Protein AF-A0A4D4KSX0-F1 (afdb_monomer_lite)

Secondary structure (DSSP, 8-state):
-----EEEEE--SHHHHHHHHHHHHTT--SEEEEE-S--S-------TTTSSSSS---TTSSSS---

Radius of gyration: 21.49 Å; chains: 1; bounding box: 41×44×49 Å

Foldseek 3Di:
DDDPQEDEQEAPDPVSVVVQVVCVVVPNPHHYHYHHPDPDDDDDDPPPPPDPPPPPDPVPDDPPDDD

Structure (mmCIF, N/CA/C/O backbone):
data_AF-A0A4D4KSX0-F1
#
_entry.id   AF-A0A4D4KSX0-F1
#
loop_
_atom_site.group_PDB
_atom_site.id
_atom_site.type_symbol
_atom_site.label_atom_id
_atom_site.label_alt_id
_atom_site.label_comp_id
_atom_site.label_asym_id
_atom_site.label_entity_id
_atom_site.label_seq_id
_atom_site.pdbx_PDB_ins_code
_atom_site.Cartn_x
_atom_site.Cartn_y
_atom_site.Cartn_z
_atom_site.occupancy
_atom_site.B_iso_or_equiv
_atom_site.auth_seq_id
_atom_site.auth_comp_id
_atom_site.auth_asym_id
_atom_site.auth_atom_id
_atom_site.pdbx_PDB_model_num
ATOM 1 N N . MET A 1 1 ? -14.914 14.591 15.600 1.00 51.03 1 MET A N 1
ATOM 2 C CA . MET A 1 1 ? -13.832 13.994 14.787 1.00 51.03 1 MET A CA 1
ATOM 3 C C . MET A 1 1 ? -14.477 13.230 13.650 1.00 51.03 1 MET A C 1
ATOM 5 O O . MET A 1 1 ? -15.195 12.278 13.921 1.00 51.03 1 MET A O 1
ATOM 9 N N . THR A 1 2 ? -14.307 13.670 12.407 1.00 57.59 2 THR A N 1
ATOM 10 C CA . THR A 1 2 ? -14.825 12.935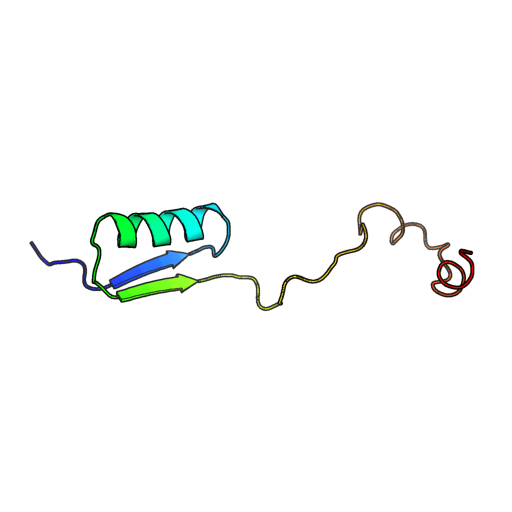 11.246 1.00 57.59 2 THR A CA 1
ATOM 11 C C . THR A 1 2 ? -13.945 11.710 11.031 1.00 57.59 2 THR A C 1
ATOM 13 O O . THR A 1 2 ? -12.735 11.853 10.858 1.00 57.59 2 THR A O 1
ATOM 16 N N . ALA A 1 3 ? -14.525 10.514 11.091 1.00 79.56 3 ALA A N 1
ATOM 17 C CA . ALA A 1 3 ? -13.793 9.299 10.763 1.00 79.56 3 ALA A CA 1
ATOM 18 C C . ALA A 1 3 ? -13.364 9.348 9.286 1.00 79.56 3 ALA A C 1
ATOM 20 O O . ALA A 1 3 ? -14.149 9.730 8.414 1.00 79.56 3 ALA A O 1
ATOM 21 N N . VAL A 1 4 ? -12.111 8.989 9.000 1.00 86.88 4 VAL A N 1
ATOM 22 C CA . VAL A 1 4 ? -11.580 8.981 7.631 1.00 86.88 4 VAL A CA 1
ATOM 23 C C . VAL A 1 4 ? -12.193 7.807 6.867 1.00 86.88 4 VAL A C 1
ATOM 25 O O . VAL A 1 4 ? -11.713 6.679 6.933 1.00 86.88 4 VAL A O 1
ATOM 28 N N . GLY A 1 5 ? -13.263 8.073 6.118 1.00 94.19 5 GLY A N 1
ATOM 29 C CA . GLY A 1 5 ? -13.986 7.035 5.377 1.00 94.19 5 GLY A CA 1
ATOM 30 C C . GLY A 1 5 ? -13.215 6.439 4.193 1.00 94.19 5 GLY A C 1
ATOM 31 O O . GLY A 1 5 ? -13.561 5.358 3.715 1.00 94.19 5 GLY A O 1
ATOM 32 N N . THR A 1 6 ? -12.182 7.119 3.683 1.00 96.50 6 THR A N 1
ATOM 33 C CA . THR A 1 6 ? -11.371 6.623 2.559 1.00 96.50 6 THR A CA 1
ATOM 34 C C . THR A 1 6 ? -9.914 7.058 2.668 1.00 96.50 6 THR A C 1
ATOM 36 O O . THR A 1 6 ? -9.633 8.229 2.907 1.00 96.50 6 THR A O 1
ATOM 39 N N . VAL A 1 7 ? -8.999 6.119 2.425 1.00 96.06 7 VAL A N 1
ATOM 40 C CA . VAL A 1 7 ? -7.554 6.345 2.314 1.00 96.06 7 VAL A CA 1
ATOM 41 C C . VAL A 1 7 ? -7.081 5.905 0.929 1.00 96.06 7 VAL A C 1
ATOM 43 O O . VAL A 1 7 ? -7.375 4.795 0.480 1.00 96.06 7 VAL A O 1
ATOM 46 N N . ALA A 1 8 ? -6.331 6.776 0.255 1.00 96.25 8 ALA A N 1
ATOM 47 C CA . ALA A 1 8 ? -5.672 6.481 -1.012 1.00 96.25 8 ALA A CA 1
ATOM 48 C C . ALA A 1 8 ? -4.153 6.390 -0.804 1.00 96.25 8 ALA A C 1
ATOM 50 O O . ALA A 1 8 ? -3.540 7.309 -0.266 1.00 96.25 8 ALA A O 1
ATOM 51 N N . VAL A 1 9 ? -3.553 5.287 -1.245 1.00 94.94 9 VAL A N 1
ATOM 52 C CA . VAL A 1 9 ? -2.106 5.057 -1.252 1.00 94.94 9 VAL A CA 1
ATOM 53 C C . VAL A 1 9 ? -1.616 5.179 -2.688 1.00 94.94 9 VAL A C 1
ATOM 55 O O . VAL A 1 9 ? -2.018 4.395 -3.546 1.00 94.94 9 VAL A O 1
ATOM 58 N N . VAL A 1 10 ? -0.753 6.158 -2.959 1.00 93.81 10 VAL A N 1
ATOM 59 C CA . VAL A 1 10 ? -0.173 6.377 -4.290 1.00 93.81 10 VAL A CA 1
ATOM 60 C C . VAL A 1 10 ? 1.231 5.774 -4.329 1.00 93.81 10 VAL A C 1
ATOM 62 O O . VAL A 1 10 ? 2.104 6.170 -3.564 1.00 93.81 10 VAL A O 1
ATOM 65 N N . GLY A 1 11 ? 1.418 4.797 -5.215 1.00 90.06 11 GLY A N 1
ATOM 66 C CA . GLY A 1 11 ? 2.598 3.947 -5.342 1.00 90.06 11 GLY A CA 1
ATOM 67 C C . GLY A 1 11 ? 2.305 2.502 -4.926 1.00 90.06 11 GLY A C 1
ATOM 68 O O . GLY A 1 11 ? 2.308 2.188 -3.743 1.00 90.06 11 GLY A O 1
ATOM 69 N N . ALA A 1 12 ? 2.116 1.593 -5.889 1.00 87.88 12 ALA A N 1
ATOM 70 C CA . ALA A 1 12 ? 1.903 0.154 -5.642 1.00 87.88 12 ALA A CA 1
ATOM 71 C C . ALA A 1 12 ? 3.214 -0.651 -5.500 1.00 87.88 12 ALA A C 1
ATOM 73 O O . ALA A 1 12 ? 3.260 -1.845 -5.788 1.00 87.88 12 ALA A O 1
ATOM 74 N N . SER A 1 13 ? 4.288 0.012 -5.071 1.00 87.56 13 SER A N 1
ATOM 75 C CA . SER A 1 13 ? 5.566 -0.624 -4.753 1.00 87.56 13 SER A CA 1
ATOM 76 C C . SER A 1 13 ? 5.530 -1.262 -3.357 1.00 87.56 13 SER A C 1
ATOM 78 O O . SER A 1 13 ? 4.502 -1.271 -2.672 1.00 87.56 13 SER A O 1
ATOM 80 N N . LEU A 1 14 ? 6.678 -1.769 -2.901 1.00 92.62 14 LEU A N 1
ATOM 81 C CA . LEU A 1 14 ? 6.843 -2.374 -1.578 1.00 92.62 14 LEU A CA 1
ATOM 82 C C . LEU A 1 14 ? 6.288 -1.479 -0.454 1.00 92.62 14 LEU A C 1
ATOM 84 O O . LEU A 1 14 ? 5.469 -1.926 0.347 1.00 92.62 14 LEU A O 1
ATOM 88 N N . ALA A 1 15 ? 6.670 -0.199 -0.435 1.00 93.25 15 ALA A N 1
ATOM 89 C CA . ALA A 1 15 ? 6.256 0.742 0.605 1.00 93.25 15 ALA A CA 1
ATOM 90 C C . ALA A 1 15 ? 4.731 0.941 0.651 1.00 93.25 15 ALA A C 1
ATOM 92 O O . ALA A 1 15 ? 4.135 0.888 1.727 1.00 93.25 15 ALA A O 1
ATOM 93 N N . GLY A 1 16 ? 4.082 1.106 -0.506 1.00 93.75 16 GLY A N 1
ATOM 94 C CA . GLY A 1 16 ? 2.632 1.294 -0.556 1.00 93.75 16 GLY A CA 1
ATOM 95 C C . GLY A 1 16 ? 1.852 0.044 -0.161 1.00 93.75 16 GLY A C 1
ATOM 96 O O . GLY A 1 16 ? 0.857 0.137 0.558 1.00 93.75 16 GLY A O 1
ATOM 97 N N . LEU A 1 17 ? 2.336 -1.141 -0.541 1.00 94.81 17 LEU A N 1
ATOM 98 C CA . LEU A 1 17 ? 1.743 -2.405 -0.102 1.00 94.81 17 LEU A CA 1
ATOM 99 C C . LEU A 1 17 ? 1.891 -2.605 1.410 1.00 94.81 17 LEU A C 1
ATOM 101 O O . LEU A 1 17 ? 0.936 -3.031 2.062 1.00 94.81 17 LEU A O 1
ATOM 105 N N . HIS A 1 18 ? 3.047 -2.268 1.989 1.00 97.25 18 HIS A N 1
ATOM 106 C CA . HIS A 1 18 ? 3.231 -2.313 3.441 1.00 97.25 18 HIS A CA 1
ATOM 107 C C . HIS A 1 18 ? 2.323 -1.322 4.168 1.00 97.25 18 HIS A C 1
ATOM 109 O O . HIS A 1 18 ? 1.704 -1.706 5.158 1.00 97.25 18 HIS A O 1
ATOM 115 N N . ALA A 1 19 ? 2.174 -0.095 3.664 1.00 96.25 19 ALA A N 1
ATOM 116 C CA . ALA A 1 19 ? 1.263 0.893 4.238 1.00 96.25 19 ALA A CA 1
ATOM 117 C C . ALA A 1 19 ? -0.196 0.404 4.209 1.00 96.25 19 ALA A C 1
ATOM 119 O O . ALA A 1 19 ? -0.886 0.429 5.227 1.00 96.25 19 ALA A O 1
ATOM 120 N N . ALA A 1 20 ? -0.647 -0.122 3.067 1.00 96.50 20 ALA A N 1
ATOM 121 C CA . ALA A 1 20 ? -1.989 -0.674 2.914 1.00 96.50 20 ALA A CA 1
ATOM 122 C C . ALA A 1 20 ? -2.252 -1.855 3.868 1.00 96.50 20 ALA A C 1
ATOM 124 O O . ALA A 1 20 ? -3.308 -1.929 4.501 1.00 96.50 20 ALA A O 1
ATOM 125 N N . ARG A 1 21 ? -1.280 -2.766 4.011 1.00 97.31 21 ARG A N 1
ATOM 126 C CA . ARG A 1 21 ? -1.360 -3.894 4.954 1.00 97.31 21 ARG A CA 1
ATOM 127 C C . ARG A 1 21 ? -1.358 -3.430 6.404 1.00 97.31 21 ARG A C 1
ATOM 129 O O . ARG A 1 21 ? -2.136 -3.956 7.192 1.00 97.31 21 ARG A O 1
ATOM 136 N N . GLY A 1 22 ? -0.523 -2.448 6.739 1.00 97.94 22 GLY A N 1
ATOM 137 C CA . GLY A 1 22 ? -0.475 -1.841 8.066 1.00 97.94 22 GLY A CA 1
ATOM 138 C C . GLY A 1 22 ? -1.824 -1.250 8.459 1.00 97.94 22 GLY A C 1
ATOM 139 O O . GLY A 1 22 ? -2.334 -1.552 9.529 1.00 97.94 22 GLY A O 1
ATOM 140 N N . LEU A 1 23 ? -2.468 -0.502 7.561 1.00 96.50 23 LEU A N 1
ATOM 141 C CA . LEU A 1 23 ? -3.811 0.031 7.809 1.00 96.50 23 LEU A CA 1
ATOM 142 C C . LEU A 1 23 ? -4.808 -1.084 8.149 1.00 96.50 23 LEU A C 1
ATOM 144 O O . LEU A 1 23 ? -5.518 -0.988 9.146 1.00 96.50 23 LEU A O 1
ATOM 148 N N . ARG A 1 24 ? -4.825 -2.176 7.376 1.00 96.12 24 ARG A N 1
ATOM 149 C CA . ARG A 1 24 ? -5.721 -3.310 7.653 1.00 96.12 24 ARG A CA 1
ATOM 150 C C . ARG A 1 24 ? -5.386 -4.035 8.956 1.00 96.12 24 ARG A C 1
ATOM 152 O O . ARG A 1 24 ? -6.304 -4.370 9.695 1.00 96.12 24 ARG A O 1
ATOM 159 N N . SER A 1 25 ? -4.107 -4.250 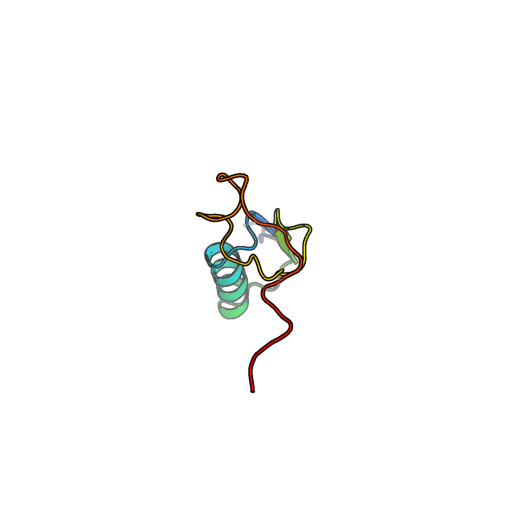9.268 1.00 97.81 25 SER A N 1
ATOM 160 C CA . SER A 1 25 ? -3.711 -4.921 10.514 1.00 97.81 25 SER A CA 1
ATOM 161 C C . SER A 1 25 ? -4.013 -4.088 11.761 1.00 97.81 25 SER A C 1
ATOM 163 O O . SER A 1 25 ? -4.260 -4.654 12.820 1.00 97.81 25 SER A O 1
ATOM 165 N N . GLN A 1 26 ? -4.040 -2.760 11.630 1.00 96.69 26 GLN A N 1
ATOM 166 C CA . GLN A 1 26 ? -4.423 -1.828 12.694 1.00 96.69 26 GLN A CA 1
ATOM 167 C C . GLN A 1 26 ? -5.940 -1.573 12.763 1.00 96.69 26 GLN A C 1
ATOM 169 O O . GLN A 1 26 ? -6.380 -0.689 13.493 1.00 96.69 26 GLN A O 1
ATOM 174 N N . GLY A 1 27 ? -6.750 -2.330 12.017 1.00 96.19 27 GLY A N 1
ATOM 175 C CA . GLY A 1 27 ? -8.208 -2.257 12.105 1.00 96.19 27 GLY A CA 1
ATOM 176 C C . GLY A 1 27 ? -8.850 -1.141 11.282 1.00 96.19 27 GLY A C 1
ATOM 177 O O . GLY A 1 27 ? -10.016 -0.833 11.501 1.00 96.19 27 GLY A O 1
ATOM 178 N N . TYR A 1 28 ? -8.139 -0.546 10.317 1.00 95.50 28 TYR A N 1
ATOM 179 C CA . TYR A 1 28 ? -8.781 0.337 9.347 1.00 95.50 28 TYR A CA 1
ATOM 180 C C . TYR A 1 28 ? -9.769 -0.467 8.496 1.00 95.50 28 TYR A C 1
ATOM 182 O O . TYR A 1 28 ? -9.378 -1.325 7.698 1.00 95.50 28 TYR A O 1
ATOM 190 N N . ASP A 1 29 ? -11.051 -0.171 8.647 1.00 95.56 29 ASP A N 1
ATOM 191 C CA . ASP A 1 29 ? -12.180 -0.816 7.974 1.00 95.56 29 ASP A CA 1
ATOM 192 C C . ASP A 1 29 ? -12.722 0.011 6.798 1.00 95.56 29 ASP A C 1
ATOM 194 O O . ASP A 1 29 ? -13.368 -0.532 5.902 1.00 95.56 29 ASP A O 1
ATOM 198 N N . GLY A 1 30 ? -12.362 1.294 6.730 1.00 94.81 30 GLY A N 1
ATOM 199 C CA . GLY A 1 30 ? -12.727 2.195 5.646 1.00 94.81 30 GLY A CA 1
ATOM 200 C C . GLY A 1 30 ? -12.227 1.765 4.261 1.00 94.81 30 GLY A C 1
ATOM 201 O O . GLY A 1 30 ? -11.496 0.780 4.061 1.00 94.81 30 GLY A O 1
ATOM 202 N N . ARG A 1 31 ? -12.640 2.528 3.249 1.00 97.12 31 ARG A N 1
ATOM 203 C CA . ARG A 1 31 ? -12.271 2.251 1.860 1.00 97.12 31 ARG A CA 1
ATOM 204 C C . ARG A 1 31 ? -10.780 2.512 1.660 1.00 97.12 31 ARG A C 1
ATOM 206 O O . ARG A 1 31 ? -10.296 3.609 1.908 1.00 97.12 31 ARG A O 1
ATOM 213 N N . LEU A 1 32 ? -10.065 1.516 1.149 1.00 95.94 32 LEU A N 1
ATOM 214 C CA . LEU A 1 32 ? -8.639 1.613 0.854 1.00 95.94 32 LEU A CA 1
ATOM 215 C C . LEU A 1 32 ? -8.421 1.461 -0.649 1.00 95.94 32 LEU A C 1
ATOM 217 O O . LEU A 1 32 ? -8.841 0.461 -1.230 1.00 95.94 32 LEU A O 1
ATOM 221 N N . VAL A 1 33 ? -7.782 2.448 -1.271 1.00 96.00 33 VAL A N 1
ATOM 222 C CA . VAL A 1 33 ? -7.449 2.445 -2.702 1.00 96.00 33 VAL A CA 1
ATOM 223 C C . VAL A 1 33 ? -5.934 2.493 -2.843 1.00 96.00 33 VAL A C 1
ATOM 225 O O . VAL A 1 33 ? -5.302 3.372 -2.267 1.00 96.00 33 VAL A O 1
ATOM 228 N N . VAL A 1 34 ? -5.349 1.573 -3.609 1.00 93.44 34 VAL A N 1
ATOM 229 C CA . VAL A 1 34 ? -3.916 1.586 -3.934 1.00 93.44 34 VAL A CA 1
ATOM 230 C C . VAL A 1 34 ? -3.770 1.890 -5.419 1.00 93.44 34 VAL A C 1
ATOM 232 O O . VAL A 1 34 ? -4.347 1.195 -6.251 1.00 93.44 34 VAL A O 1
ATOM 235 N N . VAL A 1 35 ? -3.020 2.937 -5.743 1.00 91.81 35 VAL A N 1
ATOM 236 C CA . VAL A 1 35 ? -2.787 3.403 -7.111 1.00 91.81 35 VAL A CA 1
ATOM 237 C C . VAL A 1 35 ? -1.346 3.082 -7.488 1.00 91.81 35 VAL A C 1
ATOM 239 O O . VAL A 1 35 ? -0.417 3.593 -6.871 1.00 91.81 35 VAL A O 1
ATOM 242 N N . GLY A 1 36 ? -1.151 2.221 -8.482 1.00 86.62 36 GLY A N 1
ATOM 243 C CA . GLY A 1 36 ? 0.156 1.926 -9.072 1.00 86.62 36 GLY A CA 1
ATOM 244 C C . GLY A 1 36 ? 0.289 2.541 -10.460 1.00 86.62 36 GLY A C 1
ATOM 245 O O . GLY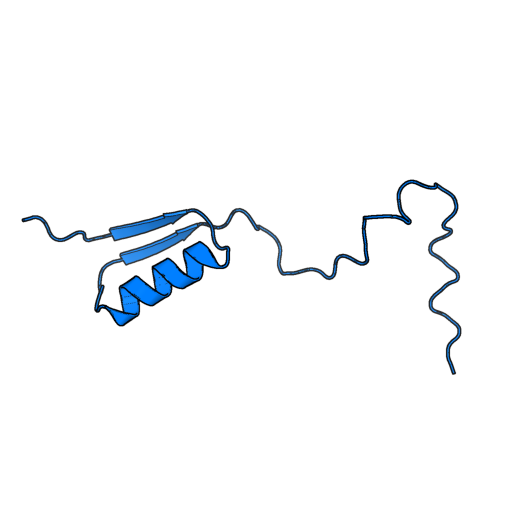 A 1 36 ? -0.709 2.689 -11.159 1.00 86.62 36 GLY A O 1
ATOM 246 N N . GLU A 1 37 ? 1.516 2.886 -10.851 1.00 71.31 37 GLU A N 1
ATOM 247 C CA . GLU A 1 37 ? 1.836 3.348 -12.213 1.00 71.31 37 GLU A CA 1
ATOM 248 C C . GLU A 1 37 ? 2.020 2.159 -13.181 1.00 71.31 37 GLU A C 1
ATOM 250 O O . GLU A 1 37 ? 1.797 2.284 -14.382 1.00 71.31 37 GLU A O 1
ATOM 255 N N . GLU A 1 38 ? 2.311 0.962 -12.654 1.00 57.94 38 GLU A N 1
ATOM 256 C CA . GLU A 1 38 ? 2.516 -0.247 -13.453 1.00 57.94 38 GLU A CA 1
ATOM 257 C C . GLU A 1 38 ? 1.207 -0.710 -14.126 1.00 57.94 38 GLU A C 1
ATOM 259 O O . GLU A 1 38 ? 0.371 -1.400 -13.539 1.00 57.94 38 GLU A O 1
ATOM 264 N N . ARG A 1 39 ? 1.035 -0.365 -15.406 1.00 56.91 39 ARG A N 1
ATOM 265 C CA . ARG A 1 39 ? -0.029 -0.917 -16.268 1.00 56.91 39 ARG A CA 1
ATOM 266 C C . ARG A 1 39 ? 0.290 -2.325 -16.784 1.00 56.91 39 ARG A C 1
ATOM 268 O O . ARG A 1 39 ? -0.474 -2.880 -17.575 1.00 56.91 39 ARG A O 1
ATOM 275 N N . HIS A 1 40 ? 1.426 -2.898 -16.392 1.00 53.28 40 HIS A N 1
ATOM 276 C CA . HIS A 1 40 ? 1.961 -4.136 -16.950 1.00 53.28 40 HIS A CA 1
ATOM 277 C C . HIS A 1 40 ? 2.146 -5.181 -15.851 1.00 53.28 40 HIS A C 1
ATOM 279 O O . HIS A 1 40 ? 2.623 -4.876 -14.760 1.00 53.28 40 HIS A O 1
ATOM 285 N N . ARG A 1 41 ? 1.760 -6.433 -16.136 1.00 46.66 41 ARG A N 1
ATOM 286 C CA . ARG A 1 41 ? 2.143 -7.570 -15.285 1.00 46.66 41 ARG A CA 1
ATOM 287 C C . ARG A 1 41 ? 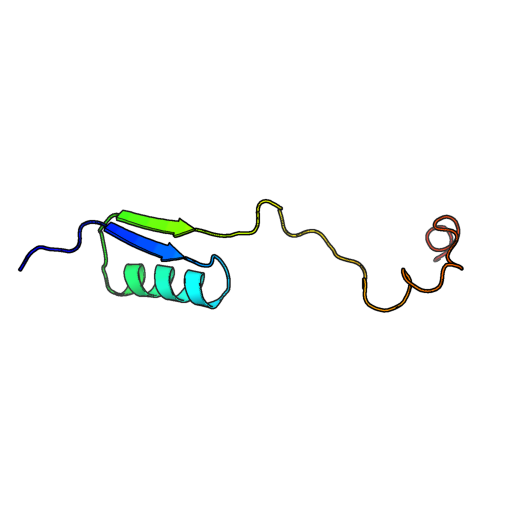3.675 -7.622 -15.203 1.00 46.66 41 ARG A C 1
ATOM 289 O O . ARG A 1 41 ? 4.312 -7.226 -16.182 1.00 46.66 41 ARG A O 1
ATOM 296 N N . PRO A 1 42 ? 4.255 -8.125 -14.097 1.00 50.34 42 PRO A N 1
ATOM 297 C CA . PRO A 1 42 ? 5.690 -8.364 -14.016 1.00 50.34 42 PRO A CA 1
ATOM 298 C C . PRO A 1 42 ? 6.119 -9.161 -15.246 1.00 50.34 42 PRO A C 1
ATOM 300 O O . PRO A 1 42 ? 5.638 -10.272 -15.465 1.00 50.34 42 PRO A O 1
ATOM 303 N N . TYR A 1 43 ? 6.932 -8.546 -16.091 1.00 57.91 43 TYR A N 1
ATOM 304 C CA . TYR A 1 43 ? 7.547 -9.205 -17.225 1.00 57.91 43 TYR A CA 1
ATOM 305 C C . TYR A 1 43 ? 9.005 -9.434 -16.869 1.00 57.91 43 TYR A C 1
ATOM 307 O O . TYR A 1 43 ? 9.633 -8.567 -16.251 1.00 57.91 43 TYR A O 1
ATOM 315 N N . ASP A 1 44 ? 9.537 -10.595 -17.244 1.00 49.56 44 ASP A N 1
ATOM 316 C CA . ASP A 1 44 ? 10.972 -10.820 -17.189 1.00 49.56 44 ASP A CA 1
ATOM 317 C C . ASP A 1 44 ? 11.615 -9.807 -18.128 1.00 49.56 44 ASP A C 1
ATOM 319 O O . ASP A 1 44 ? 11.441 -9.853 -19.345 1.00 49.56 44 ASP A O 1
ATOM 323 N N . ARG A 1 45 ? 12.306 -8.830 -17.543 1.00 53.94 45 ARG A N 1
ATOM 324 C CA . ARG A 1 45 ? 13.284 -8.017 -18.252 1.00 53.94 45 ARG A CA 1
ATOM 325 C C . ARG A 1 45 ? 14.579 -8.833 -18.219 1.00 53.94 45 ARG A C 1
ATOM 327 O O . ARG A 1 45 ? 15.306 -8.700 -17.231 1.00 53.94 45 ARG A O 1
ATOM 334 N N . PRO A 1 46 ? 14.909 -9.660 -19.235 1.00 52.69 46 PRO A N 1
ATOM 335 C CA . PRO A 1 46 ? 16.305 -10.034 -19.436 1.00 52.69 46 PRO A CA 1
ATOM 336 C C . PRO A 1 46 ? 17.148 -8.746 -19.415 1.00 52.69 46 PRO A C 1
ATOM 338 O O . PRO A 1 46 ? 16.628 -7.675 -19.748 1.00 52.69 46 PRO A O 1
ATOM 341 N N 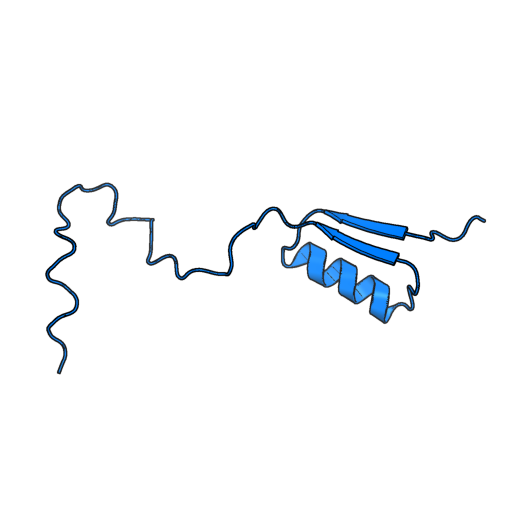. PRO A 1 47 ? 18.395 -8.796 -18.922 1.00 47.25 47 PRO A N 1
ATOM 342 C CA . PRO A 1 47 ? 19.115 -7.620 -18.448 1.00 47.25 47 PRO A CA 1
ATOM 343 C C . PRO A 1 47 ? 19.292 -6.571 -19.555 1.00 47.25 47 PRO A C 1
ATOM 345 O O . PRO A 1 47 ? 20.252 -6.583 -20.318 1.00 47.25 47 PRO A O 1
ATOM 348 N N . LEU A 1 48 ? 18.392 -5.584 -19.575 1.00 55.09 48 LEU A N 1
ATOM 349 C CA . LEU A 1 48 ? 18.427 -4.393 -20.433 1.00 55.09 48 LEU A CA 1
ATOM 350 C C . LEU A 1 48 ? 19.528 -3.404 -20.004 1.00 55.09 48 LEU A C 1
ATOM 352 O O . LEU A 1 48 ? 19.343 -2.194 -20.084 1.00 55.09 48 LEU A O 1
ATOM 356 N N . SER A 1 49 ? 20.659 -3.885 -19.489 1.00 53.09 49 SER A N 1
ATOM 357 C CA . SER A 1 49 ? 21.747 -3.019 -19.032 1.00 53.09 49 SER A CA 1
ATOM 358 C C . SER A 1 49 ? 23.071 -3.223 -19.750 1.00 53.09 49 SER A C 1
ATOM 360 O O . SER A 1 49 ? 23.989 -2.468 -19.440 1.00 53.09 49 SER A O 1
ATOM 362 N N . LYS A 1 50 ? 23.195 -4.150 -20.720 1.00 54.41 50 LYS A N 1
ATOM 363 C CA . LYS A 1 50 ? 24.425 -4.243 -21.538 1.00 54.41 50 LYS A CA 1
ATOM 364 C C . LYS A 1 50 ? 24.256 -4.647 -23.006 1.00 54.41 50 LYS A C 1
ATOM 366 O O . LYS A 1 50 ? 24.963 -4.088 -23.829 1.00 54.41 50 LYS A O 1
ATOM 371 N N . GLU A 1 51 ? 23.347 -5.549 -23.367 1.00 53.06 51 GLU A N 1
ATOM 372 C CA . GLU A 1 51 ? 23.377 -6.143 -24.722 1.00 53.06 51 GLU A CA 1
ATOM 373 C C . GLU A 1 51 ? 22.599 -5.353 -25.789 1.00 53.06 51 GLU A C 1
ATOM 375 O O . GLU A 1 51 ? 22.876 -5.480 -26.975 1.00 53.06 51 GLU A O 1
ATOM 380 N N . PHE A 1 52 ? 21.671 -4.473 -25.395 1.00 51.16 52 PHE A N 1
ATOM 381 C CA . PHE A 1 52 ? 20.801 -3.770 -26.353 1.00 51.16 52 PHE A CA 1
ATOM 382 C C . PHE A 1 52 ? 21.414 -2.491 -26.958 1.00 51.16 52 PHE A C 1
ATOM 384 O O . PHE A 1 52 ? 20.877 -1.944 -27.916 1.00 51.16 52 PHE A O 1
ATOM 391 N N . LEU A 1 53 ? 22.524 -1.987 -26.408 1.00 47.56 53 LEU A N 1
ATOM 392 C CA . LEU A 1 53 ? 23.170 -0.752 -26.883 1.00 47.56 53 LEU A CA 1
ATOM 393 C C . LEU A 1 53 ? 24.327 -0.998 -27.859 1.00 47.56 53 LEU A C 1
ATOM 395 O O . LEU A 1 53 ? 24.793 -0.048 -28.481 1.00 47.56 53 LEU A O 1
ATOM 399 N N . THR A 1 54 ? 24.791 -2.240 -28.004 1.00 51.78 54 THR A N 1
ATOM 400 C CA . THR A 1 54 ? 26.003 -2.558 -28.775 1.00 51.78 54 THR A CA 1
ATOM 401 C C . THR A 1 54 ? 25.743 -3.011 -30.207 1.00 51.78 54 THR A C 1
ATOM 403 O O . THR A 1 54 ? 26.707 -3.273 -30.910 1.00 51.78 54 THR A O 1
ATOM 406 N N . GLY A 1 55 ? 24.490 -3.087 -30.669 1.00 51.19 55 GLY A N 1
ATOM 407 C CA . GLY A 1 55 ? 24.157 -3.299 -32.088 1.00 51.19 55 GLY A CA 1
ATOM 408 C C . GLY A 1 55 ? 24.583 -4.636 -32.722 1.00 51.19 55 GLY A C 1
ATOM 409 O O . GLY A 1 55 ? 24.138 -4.915 -33.826 1.00 51.19 55 GLY A O 1
ATOM 410 N N . ASP A 1 56 ? 25.359 -5.473 -32.031 1.00 48.00 56 ASP A N 1
ATOM 411 C CA . ASP A 1 56 ? 25.904 -6.744 -32.533 1.00 48.00 56 ASP A CA 1
ATOM 412 C C . ASP A 1 56 ? 25.286 -7.958 -31.823 1.00 48.00 56 ASP A C 1
ATOM 414 O O . ASP A 1 56 ? 25.974 -8.838 -31.309 1.00 48.00 56 ASP A O 1
ATOM 418 N N . GLY A 1 57 ? 23.958 -7.999 -31.760 1.00 48.78 57 GLY A N 1
ATOM 419 C CA . GLY A 1 57 ? 23.227 -9.150 -31.243 1.00 48.78 57 GLY A CA 1
ATOM 420 C C . GLY A 1 57 ? 22.149 -9.566 -32.223 1.00 48.78 57 GLY A C 1
ATOM 421 O O . GLY A 1 57 ? 21.017 -9.100 -32.111 1.00 48.78 57 GLY A O 1
ATOM 422 N N . ASP A 1 58 ? 22.493 -10.430 -33.178 1.00 52.03 58 ASP A N 1
ATOM 423 C CA . ASP A 1 58 ? 21.490 -11.228 -33.881 1.00 52.03 58 ASP A CA 1
ATOM 424 C C . ASP A 1 58 ? 20.649 -11.973 -32.817 1.00 52.03 58 ASP A C 1
ATOM 426 O O . ASP A 1 58 ? 21.206 -12.756 -32.039 1.00 52.03 58 ASP A O 1
ATOM 430 N N . PRO A 1 59 ? 19.326 -11.740 -32.718 1.00 49.62 59 PRO A N 1
ATOM 431 C CA . PRO A 1 59 ? 18.479 -12.381 -31.711 1.00 49.62 59 PRO A CA 1
ATOM 432 C C . PRO A 1 59 ? 18.301 -13.896 -31.928 1.00 49.62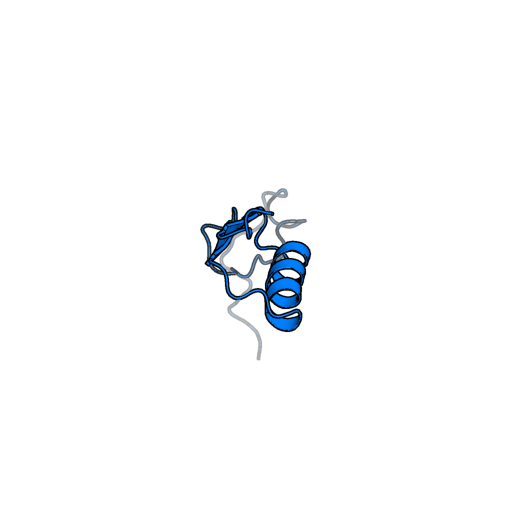 59 PRO A C 1
ATOM 434 O O . PRO A 1 59 ? 17.596 -14.545 -31.153 1.00 49.62 59 PRO A O 1
ATOM 437 N N . GLY A 1 60 ? 18.865 -14.463 -33.000 1.00 51.16 60 GLY A N 1
ATOM 438 C CA . GLY A 1 60 ? 18.551 -15.807 -33.474 1.00 51.16 60 GLY A CA 1
ATOM 439 C C . GLY A 1 60 ? 19.338 -16.976 -32.877 1.00 51.16 60 GLY A C 1
ATOM 440 O O . GLY A 1 60 ? 18.846 -18.100 -32.953 1.00 51.16 60 GLY A O 1
ATOM 441 N N . GLU A 1 61 ? 20.521 -16.781 -32.286 1.00 47.78 61 GLU A N 1
ATOM 442 C CA . GLU A 1 61 ? 21.489 -17.899 -32.193 1.00 47.78 61 GLU A CA 1
ATOM 443 C C . GLU A 1 61 ? 21.813 -18.414 -30.776 1.00 47.78 61 GLU A C 1
ATOM 445 O O . GLU A 1 61 ? 22.598 -19.345 -30.612 1.00 47.78 61 GLU A O 1
ATOM 450 N N . GLY A 1 62 ? 21.181 -17.874 -29.729 1.00 47.41 62 GLY A N 1
ATOM 451 C CA . GLY A 1 62 ? 21.514 -18.226 -28.337 1.00 47.41 62 GLY A CA 1
ATOM 452 C C . GLY A 1 62 ? 20.662 -19.316 -27.671 1.00 47.41 62 GLY A C 1
ATOM 453 O O . GLY A 1 62 ? 21.066 -19.854 -26.644 1.00 47.41 62 GLY A O 1
ATOM 454 N N . TRP A 1 63 ? 19.481 -19.651 -28.204 1.00 52.59 63 TRP A N 1
ATOM 455 C CA . TRP A 1 63 ? 18.518 -20.514 -27.493 1.00 52.59 63 TRP A CA 1
ATOM 456 C C . TRP A 1 63 ? 18.509 -21.981 -27.955 1.00 52.59 63 TRP A C 1
ATOM 458 O O . TRP A 1 63 ? 17.895 -22.822 -27.303 1.00 52.59 63 TRP A O 1
ATOM 468 N N . ALA A 1 64 ? 19.186 -22.312 -29.060 1.00 51.53 64 ALA A N 1
ATOM 469 C CA . ALA A 1 64 ? 19.027 -23.605 -29.732 1.00 51.53 64 ALA A CA 1
ATOM 470 C C . ALA A 1 64 ? 20.087 -24.673 -29.399 1.00 51.53 64 ALA A C 1
ATOM 472 O O . ALA A 1 64 ? 20.035 -25.761 -29.975 1.00 51.53 64 ALA A O 1
ATOM 473 N N . ARG A 1 65 ? 21.035 -24.432 -28.482 1.00 49.44 65 ARG A N 1
ATOM 474 C CA . ARG A 1 65 ? 21.952 -25.489 -28.015 1.00 49.44 65 ARG A CA 1
ATOM 475 C C . ARG A 1 65 ? 22.308 -25.350 -26.535 1.00 49.44 65 ARG A C 1
ATOM 477 O O . ARG A 1 65 ? 23.320 -24.750 -26.200 1.00 49.44 65 ARG A O 1
ATOM 484 N N . SER A 1 66 ? 21.539 -26.032 -25.693 1.00 31.73 66 SER A N 1
ATOM 485 C CA . SER A 1 66 ? 22.084 -26.691 -24.502 1.00 31.73 66 SER A CA 1
ATOM 486 C C . SER A 1 66 ? 21.643 -28.159 -24.507 1.00 31.73 66 SER A C 1
ATOM 488 O O . SER A 1 66 ? 20.450 -28.404 -24.707 1.00 31.73 66 SER A O 1
ATOM 490 N N . PRO A 1 67 ? 22.564 -29.130 -24.354 1.00 47.12 67 PRO A N 1
ATOM 491 C CA . PRO A 1 67 ? 22.225 -30.451 -23.830 1.00 47.12 67 PRO A CA 1
ATOM 492 C C . PRO A 1 67 ? 21.822 -30.384 -22.349 1.00 47.12 67 PRO A C 1
ATOM 494 O O . PRO A 1 67 ? 22.214 -29.408 -21.665 1.00 47.12 67 PRO A O 1
#

Organism: Streptomyces violaceusniger (NCBI:txid68280)

Sequence (67 aa):
MTAVGTVAVVGASLAGLHAARGLRSQGYDGRLVVVGEERHRPYDRPPLSKEFLTGDGDPGEGWARSP

InterPro domains:
  IPR023753 FAD/NAD(P)-binding domain [PF07992] (6-58)
  IPR036188 FAD/NAD(P)-binding domain superfamily [G3DSA:3.50.50.60] (5-67)
  IPR036188 FAD/NAD(P)-binding domain superfamily [SSF51905] (6-53)

pLDDT: mean 73.05, std 21.76, range [31.73, 97.94]